Protein AF-A0A834ZBE2-F1 (afdb_monomer_lite)

Structure (mmCIF, N/CA/C/O backbone):
data_AF-A0A834ZBE2-F1
#
_entry.id   AF-A0A834ZBE2-F1
#
loop_
_atom_site.group_PDB
_atom_site.id
_atom_site.type_symbol
_atom_site.label_atom_id
_atom_site.label_alt_id
_ato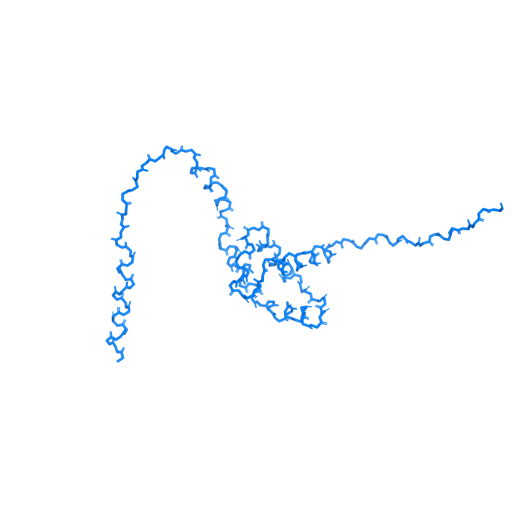m_site.label_comp_id
_atom_site.label_asym_id
_atom_site.label_entity_id
_atom_site.label_seq_id
_atom_site.pdbx_PDB_ins_code
_atom_site.Cartn_x
_atom_site.Cartn_y
_atom_site.Cartn_z
_atom_site.occupancy
_atom_site.B_iso_or_equiv
_atom_site.auth_seq_id
_atom_site.auth_comp_id
_atom_site.auth_asym_id
_atom_site.auth_atom_id
_atom_site.pdbx_PDB_model_num
ATOM 1 N N . MET A 1 1 ? 29.533 20.709 -15.120 1.00 64.00 1 MET A N 1
ATOM 2 C CA . MET A 1 1 ? 28.605 20.114 -14.125 1.00 64.00 1 MET A CA 1
ATOM 3 C C . MET A 1 1 ? 27.634 21.132 -13.520 1.00 64.00 1 MET A C 1
ATOM 5 O O . MET A 1 1 ? 26.460 20.808 -13.422 1.00 64.00 1 MET A O 1
ATOM 9 N N . ALA A 1 2 ? 28.064 22.357 -13.184 1.00 71.75 2 ALA A N 1
ATOM 10 C CA . ALA A 1 2 ? 27.177 23.406 -12.652 1.00 71.75 2 ALA A CA 1
ATOM 11 C C . ALA A 1 2 ? 26.095 23.886 -13.645 1.00 71.75 2 ALA A C 1
ATOM 13 O O . ALA A 1 2 ? 24.960 24.115 -13.247 1.00 71.75 2 ALA A O 1
ATOM 14 N N . LEU A 1 3 ? 26.410 23.944 -14.946 1.00 80.50 3 LEU A N 1
ATOM 15 C CA . LEU A 1 3 ? 25.458 24.357 -15.987 1.00 80.50 3 LEU A CA 1
ATOM 16 C C . LEU A 1 3 ? 24.247 23.414 -16.089 1.00 80.50 3 LEU A C 1
ATOM 18 O O . LEU A 1 3 ? 23.114 23.871 -16.115 1.00 80.50 3 LEU A O 1
ATOM 22 N N . ASN A 1 4 ? 24.476 22.097 -16.058 1.00 75.94 4 ASN A N 1
ATOM 23 C CA . ASN A 1 4 ? 23.396 21.106 -16.115 1.00 75.94 4 ASN A CA 1
ATOM 24 C C . ASN A 1 4 ? 22.497 21.164 -14.863 1.00 75.94 4 ASN A C 1
ATOM 26 O O . ASN A 1 4 ? 21.288 20.977 -14.943 1.00 75.94 4 ASN A O 1
ATOM 30 N N . LYS A 1 5 ? 23.080 21.485 -13.698 1.00 80.31 5 LYS A N 1
ATOM 31 C CA . LYS A 1 5 ? 22.326 21.708 -12.456 1.00 80.31 5 LYS A CA 1
ATOM 32 C C . LYS A 1 5 ? 21.479 22.982 -12.527 1.00 80.31 5 LYS A C 1
ATOM 34 O O . LYS A 1 5 ? 20.342 22.962 -12.073 1.00 80.31 5 LYS A O 1
ATOM 39 N N . LEU A 1 6 ? 21.996 24.049 -13.140 1.00 86.50 6 LEU A N 1
ATOM 40 C CA . LEU A 1 6 ? 21.254 25.296 -13.338 1.00 86.50 6 LEU A CA 1
ATOM 41 C C . LEU A 1 6 ? 20.073 25.109 -14.307 1.00 86.50 6 LEU A C 1
ATOM 43 O O . LEU A 1 6 ? 18.973 25.575 -14.030 1.00 86.50 6 LEU A O 1
ATOM 47 N N . VAL A 1 7 ? 20.281 24.366 -15.401 1.00 87.56 7 VAL A N 1
ATOM 48 C CA . VAL A 1 7 ? 19.231 24.026 -16.379 1.00 87.56 7 VAL A CA 1
ATOM 49 C C . VAL A 1 7 ? 18.109 23.210 -15.728 1.00 87.56 7 VAL A C 1
ATOM 51 O O . VAL A 1 7 ? 16.934 23.512 -15.935 1.00 87.56 7 VAL A O 1
ATOM 54 N N . LEU A 1 8 ? 18.452 22.235 -14.878 1.00 84.06 8 LEU A N 1
ATOM 55 C CA . LEU A 1 8 ? 17.463 21.454 -14.129 1.00 84.06 8 LEU A CA 1
ATOM 56 C C . LEU A 1 8 ? 16.619 22.332 -13.190 1.00 84.06 8 LEU A C 1
ATOM 58 O O . LEU A 1 8 ? 15.397 22.208 -13.186 1.00 84.06 8 LEU A O 1
ATOM 62 N N . LEU A 1 9 ? 17.233 23.262 -12.451 1.00 83.69 9 LEU A N 1
ATOM 63 C CA . LEU A 1 9 ? 16.503 24.153 -11.536 1.00 83.69 9 LEU A CA 1
ATOM 64 C C . LEU A 1 9 ? 15.538 25.101 -12.266 1.00 83.69 9 LEU A C 1
ATOM 66 O O . LEU A 1 9 ? 14.421 25.326 -11.796 1.00 83.69 9 LEU A O 1
ATOM 70 N N . LEU A 1 10 ? 15.937 25.615 -13.433 1.00 82.88 10 LEU A N 1
ATOM 71 C CA . LEU A 1 10 ? 15.083 26.478 -14.253 1.00 82.88 10 LEU A CA 1
ATOM 72 C C . LEU A 1 10 ? 13.879 25.716 -14.825 1.00 82.88 10 LEU A C 1
ATOM 74 O O . LEU A 1 10 ? 12.773 26.250 -14.838 1.00 82.88 10 LEU A O 1
ATOM 78 N N . SER A 1 11 ? 14.069 24.452 -15.222 1.00 79.62 11 SER A N 1
ATOM 79 C CA . SER A 1 11 ? 12.980 23.615 -15.743 1.00 79.62 11 SER A CA 1
ATOM 80 C C . SER A 1 11 ? 11.892 23.326 -14.702 1.00 79.62 11 SER A C 1
ATOM 82 O O . SER A 1 11 ? 10.710 23.376 -15.027 1.00 79.62 11 SER A O 1
ATOM 84 N N . ILE A 1 12 ? 12.270 23.107 -13.436 1.00 78.19 12 ILE A N 1
ATOM 85 C CA . ILE A 1 12 ? 11.326 22.819 -12.345 1.00 78.19 12 ILE A CA 1
ATOM 86 C C . ILE A 1 12 ? 10.461 24.050 -12.027 1.00 78.19 12 ILE A C 1
ATOM 88 O O . ILE A 1 12 ? 9.266 23.913 -11.776 1.00 78.19 12 ILE A O 1
ATOM 92 N N . SER A 1 13 ? 11.029 25.261 -12.102 1.00 75.50 13 SER A N 1
ATOM 93 C CA . SER A 1 13 ? 10.282 26.506 -11.843 1.00 75.50 13 SER A CA 1
ATOM 94 C C . SER A 1 13 ? 9.210 26.814 -12.894 1.00 75.50 13 SER A C 1
ATOM 96 O O . SER A 1 13 ? 8.219 27.465 -12.576 1.00 75.50 13 SER A O 1
ATOM 98 N N . TRP A 1 14 ? 9.361 26.341 -14.136 1.00 67.00 14 TRP A N 1
ATOM 99 C CA . TRP A 1 14 ? 8.358 26.544 -15.192 1.00 67.00 14 TRP A CA 1
ATOM 100 C C . TRP A 1 14 ? 7.077 25.727 -14.996 1.00 67.00 14 TRP A C 1
ATOM 102 O O . TRP A 1 14 ? 6.036 26.081 -15.548 1.00 67.00 14 TRP A O 1
ATOM 112 N N . ILE A 1 15 ? 7.113 24.677 -14.175 1.00 65.75 15 ILE A N 1
ATOM 113 C CA . ILE A 1 15 ? 5.971 23.772 -13.995 1.00 65.75 15 ILE A CA 1
ATOM 114 C C . ILE A 1 15 ? 4.859 24.425 -13.148 1.00 65.75 15 ILE A C 1
ATOM 116 O O . ILE A 1 15 ? 3.693 24.068 -13.289 1.00 65.75 15 ILE A O 1
ATOM 120 N N . MET A 1 16 ? 5.165 25.454 -12.347 1.00 61.56 16 MET A N 1
ATOM 121 C CA . MET A 1 16 ? 4.173 26.121 -11.482 1.00 61.56 16 MET A CA 1
ATOM 122 C C . MET A 1 16 ? 3.391 27.262 -12.173 1.00 61.56 16 MET A C 1
ATOM 124 O O . MET A 1 16 ? 2.581 27.934 -11.538 1.00 61.56 16 MET A O 1
ATOM 128 N N . GLY A 1 17 ? 3.641 27.514 -13.464 1.00 62.28 17 GLY A N 1
ATOM 129 C CA . GLY A 1 17 ? 3.244 28.741 -14.165 1.00 62.28 17 GLY A CA 1
ATOM 130 C C . GLY A 1 17 ? 2.003 28.676 -15.059 1.00 62.28 17 GLY A C 1
ATOM 131 O O . GLY A 1 17 ? 1.878 29.519 -15.943 1.00 62.28 17 GLY A O 1
ATOM 132 N N . THR A 1 18 ? 1.083 27.725 -14.875 1.00 62.09 18 THR A N 1
ATOM 133 C CA . THR A 1 18 ? -0.218 27.769 -15.572 1.00 62.09 18 THR A CA 1
ATOM 134 C C . THR A 1 18 ? -1.365 27.757 -14.570 1.00 62.09 18 THR A C 1
ATOM 136 O O . THR A 1 18 ? -1.962 26.732 -14.262 1.00 62.09 18 THR A O 1
ATOM 139 N N . ALA A 1 19 ? -1.691 28.940 -14.047 1.00 56.22 19 ALA A N 1
ATOM 140 C CA . ALA A 1 19 ? -3.003 29.181 -13.465 1.00 56.22 19 ALA A CA 1
ATOM 141 C C . ALA A 1 19 ? -4.039 29.095 -14.598 1.00 56.22 19 ALA A C 1
ATOM 143 O O . ALA A 1 19 ? -4.324 30.077 -15.281 1.00 56.22 19 ALA A O 1
ATOM 144 N N . SER A 1 20 ? -4.554 27.894 -14.857 1.00 59.75 20 SER A N 1
ATOM 145 C CA . SER A 1 20 ? -5.716 27.712 -15.717 1.00 59.75 20 SER A CA 1
ATOM 146 C C . SER A 1 20 ? -6.940 28.281 -15.006 1.00 59.75 20 SER A C 1
ATOM 148 O O . SER A 1 20 ? -7.258 27.890 -13.884 1.00 59.75 20 SER A O 1
ATOM 150 N N . THR A 1 21 ? -7.619 29.207 -15.671 1.00 53.81 21 THR A N 1
ATOM 151 C CA . THR A 1 21 ? -8.904 29.780 -15.275 1.00 53.81 21 THR A CA 1
ATOM 152 C C . THR A 1 21 ? -9.944 28.669 -15.098 1.00 53.81 21 THR A C 1
ATOM 154 O O . THR A 1 21 ? -10.465 28.118 -16.068 1.00 53.81 21 THR A O 1
ATOM 157 N N . ALA A 1 22 ? -10.243 28.311 -13.849 1.00 51.19 22 ALA A N 1
ATOM 158 C CA . ALA A 1 22 ? -11.318 27.379 -13.539 1.00 51.19 22 ALA A CA 1
ATOM 159 C C . ALA A 1 22 ? -12.664 28.027 -13.902 1.00 51.19 22 ALA A C 1
ATOM 161 O O . ALA A 1 22 ? -12.974 29.135 -13.467 1.00 51.19 22 ALA A O 1
ATOM 162 N N . ARG A 1 23 ? -13.470 27.348 -14.727 1.00 54.00 23 ARG A N 1
ATOM 163 C CA . ARG A 1 23 ? -14.898 27.658 -14.831 1.00 54.00 23 ARG A CA 1
ATOM 164 C C . ARG A 1 23 ? -15.593 27.043 -13.622 1.00 54.00 23 ARG A C 1
ATOM 166 O O . ARG A 1 23 ? -15.609 25.826 -13.478 1.00 54.00 23 ARG A O 1
ATOM 173 N N . GLU A 1 24 ? -16.145 27.909 -12.783 1.00 48.47 24 GLU A N 1
ATOM 174 C CA . GLU A 1 24 ? -16.967 27.593 -11.616 1.00 48.47 24 GLU A CA 1
ATOM 175 C C . GLU A 1 24 ? -18.139 26.672 -12.011 1.00 48.47 24 GLU A C 1
ATOM 177 O O . G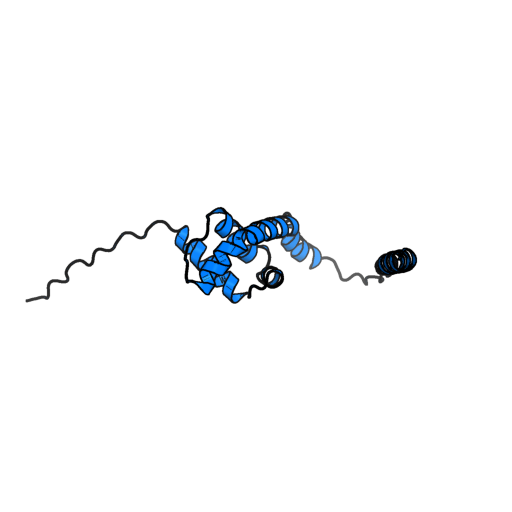LU A 1 24 ? -19.128 27.121 -12.598 1.00 48.47 24 GLU A O 1
ATOM 182 N N . LEU A 1 25 ? -18.039 25.374 -11.708 1.00 46.12 25 LEU A N 1
ATOM 183 C CA . LEU A 1 25 ? -19.204 24.491 -11.629 1.00 46.12 25 LEU A CA 1
ATOM 184 C C . LEU A 1 25 ? -19.715 24.500 -10.181 1.00 46.12 25 LEU A C 1
ATOM 186 O O . LEU A 1 25 ? -18.909 24.415 -9.253 1.00 46.12 25 LEU A O 1
ATOM 190 N N . PRO A 1 26 ? -21.038 24.625 -9.970 1.00 49.75 26 PRO A N 1
ATOM 191 C CA . PRO A 1 26 ? -21.617 24.931 -8.671 1.00 49.75 26 PRO A CA 1
ATOM 192 C C . PRO A 1 26 ? -21.254 23.888 -7.609 1.00 49.75 26 PRO A C 1
ATOM 194 O O . PRO A 1 26 ? -21.449 22.680 -7.761 1.00 49.75 26 PRO A O 1
ATOM 197 N N . MET A 1 27 ? -20.724 24.428 -6.516 1.00 52.31 27 MET A N 1
ATOM 198 C CA . MET A 1 27 ? -20.259 23.781 -5.298 1.00 52.31 27 MET A CA 1
ATOM 199 C C . MET A 1 27 ? -21.366 22.936 -4.654 1.00 52.31 27 MET A C 1
ATOM 201 O O . MET A 1 27 ? -22.190 23.425 -3.886 1.00 52.31 27 MET A O 1
ATOM 205 N N . LYS A 1 28 ? -21.398 21.643 -4.973 1.00 52.56 28 LYS A N 1
ATOM 206 C CA . LYS A 1 28 ? -22.033 20.628 -4.113 1.00 52.56 28 LYS A CA 1
ATOM 207 C C . LYS A 1 28 ? -21.360 19.260 -4.209 1.00 52.56 28 LYS A C 1
ATOM 209 O O . LYS A 1 28 ? -21.385 18.509 -3.245 1.00 52.56 28 LYS A O 1
ATOM 214 N N . LEU A 1 29 ? -20.690 18.971 -5.328 1.00 51.56 29 LEU A N 1
ATOM 215 C CA . LEU A 1 29 ? -19.846 17.781 -5.481 1.00 51.56 29 LEU A CA 1
ATOM 216 C C . LEU A 1 29 ? -18.529 17.897 -4.686 1.00 51.56 29 LEU A C 1
ATOM 218 O O . LEU A 1 29 ? -18.019 16.905 -4.176 1.00 51.56 29 LEU A O 1
ATOM 222 N N . GLY A 1 30 ? -18.000 19.121 -4.558 1.00 53.31 30 GLY A N 1
ATOM 223 C CA . GLY A 1 30 ? -16.737 19.392 -3.870 1.00 53.31 30 GLY A CA 1
ATOM 224 C C . GLY A 1 30 ? -16.791 19.068 -2.382 1.00 53.31 30 GLY A C 1
ATOM 225 O O . GLY A 1 30 ? -15.862 18.480 -1.867 1.00 53.31 30 GLY A O 1
ATOM 226 N N . ASN A 1 31 ? -17.889 19.361 -1.690 1.00 55.38 31 ASN A N 1
ATOM 227 C CA . ASN A 1 31 ? -17.971 19.161 -0.243 1.00 55.38 31 ASN A CA 1
ATOM 228 C C . ASN A 1 31 ? -18.074 17.675 0.143 1.00 55.38 31 ASN A C 1
ATOM 230 O O . ASN A 1 31 ? -17.629 17.313 1.223 1.00 55.38 31 ASN A O 1
ATOM 234 N N . ASP A 1 32 ? -18.624 16.826 -0.730 1.00 57.66 32 ASP A N 1
ATOM 235 C CA . ASP A 1 32 ? -18.776 15.380 -0.504 1.00 57.66 32 ASP A CA 1
ATOM 236 C C . ASP A 1 32 ? -17.480 14.627 -0.855 1.00 57.66 32 ASP A C 1
ATOM 238 O O . ASP A 1 32 ? -16.977 13.834 -0.063 1.00 57.66 32 ASP A O 1
ATOM 242 N N . LEU A 1 33 ? -16.840 14.966 -1.987 1.00 58.06 33 LEU A N 1
ATOM 243 C CA . LEU A 1 33 ? -15.500 14.454 -2.295 1.00 58.06 33 LEU A CA 1
ATOM 244 C C . LEU A 1 33 ? -14.455 14.965 -1.307 1.00 58.06 33 LEU A C 1
ATOM 246 O O . LEU A 1 33 ? -13.645 14.175 -0.837 1.00 58.06 33 LEU A O 1
ATOM 250 N N . THR A 1 34 ? -14.487 16.251 -0.963 1.00 52.69 34 THR A N 1
ATOM 251 C CA . THR A 1 34 ? -13.595 16.802 0.050 1.00 52.69 34 THR A CA 1
ATOM 252 C C . THR A 1 34 ? -13.905 16.183 1.399 1.00 52.69 34 THR A C 1
ATOM 254 O O . THR A 1 34 ? -12.968 15.712 1.984 1.00 52.69 34 THR A O 1
ATOM 257 N N . ALA A 1 35 ? -15.142 15.995 1.869 1.00 54.72 35 ALA A N 1
ATOM 258 C CA . ALA A 1 35 ? -15.378 15.280 3.137 1.00 54.72 35 ALA A CA 1
ATOM 259 C C . ALA A 1 35 ? -14.926 13.802 3.121 1.00 54.72 35 ALA A C 1
ATOM 261 O O . ALA A 1 35 ? -14.553 13.261 4.160 1.00 54.72 35 ALA A O 1
ATOM 262 N N . ARG A 1 36 ? -14.913 13.140 1.954 1.00 55.91 36 ARG A N 1
ATOM 263 C CA . ARG A 1 36 ? -14.344 11.788 1.797 1.00 55.91 36 ARG A CA 1
ATOM 264 C C . ARG A 1 36 ? -12.814 11.771 1.710 1.00 55.91 36 ARG A C 1
ATOM 266 O O . ARG A 1 36 ? -12.214 10.769 2.083 1.00 55.91 36 ARG A O 1
ATOM 273 N N . LEU A 1 37 ? -12.192 12.848 1.233 1.00 54.53 37 LEU A N 1
ATOM 274 C CA . LEU A 1 37 ? -10.734 13.035 1.181 1.00 54.53 37 LEU A CA 1
ATOM 275 C C . LEU A 1 37 ? -10.178 13.665 2.483 1.00 54.53 37 LEU A C 1
ATOM 277 O O . LEU A 1 37 ? -9.058 13.374 2.889 1.00 54.53 37 LEU A O 1
ATOM 281 N N . ASP A 1 38 ? -10.995 14.464 3.165 1.00 46.94 38 ASP A N 1
ATOM 282 C CA . ASP A 1 38 ? -10.794 15.242 4.402 1.00 46.94 38 ASP A CA 1
ATOM 283 C C . ASP A 1 38 ? -11.301 14.475 5.640 1.00 46.94 38 ASP A C 1
ATOM 285 O O . ASP A 1 38 ? -11.328 14.982 6.756 1.00 46.94 38 ASP A O 1
ATOM 289 N N . GLY A 1 39 ? -11.562 13.172 5.467 1.00 52.28 39 GLY A N 1
ATOM 290 C CA . GLY A 1 39 ? -11.203 12.182 6.485 1.00 52.28 39 GLY A CA 1
ATOM 291 C C . GLY A 1 39 ? -9.692 12.173 6.790 1.00 52.28 39 GLY A C 1
ATOM 292 O O . GLY A 1 39 ? -9.263 11.439 7.671 1.00 52.28 39 GLY A O 1
ATOM 293 N N . GLY A 1 40 ? -8.881 12.967 6.071 1.00 49.22 40 GLY A N 1
ATOM 294 C CA . GLY A 1 40 ? -8.236 14.174 6.631 1.00 49.22 40 GLY A CA 1
ATOM 295 C C . GLY A 1 40 ? -7.009 13.989 7.509 1.00 49.22 40 GLY A C 1
ATOM 296 O O . GLY A 1 40 ? -6.259 14.933 7.714 1.00 49.22 40 GLY A O 1
ATOM 297 N N . GLY A 1 41 ? -6.773 12.762 7.943 1.00 53.09 41 GLY A N 1
ATOM 298 C CA . GLY A 1 41 ? -5.458 12.171 8.107 1.00 53.09 41 GLY A CA 1
ATOM 299 C C . GLY A 1 41 ? -5.283 11.101 7.027 1.00 53.09 41 GLY A C 1
ATOM 300 O O . GLY A 1 41 ? -5.106 9.929 7.325 1.00 53.09 41 GLY A O 1
ATOM 301 N N . GLY A 1 42 ? -5.519 11.447 5.758 1.00 70.88 42 GLY A N 1
ATOM 302 C CA . GLY A 1 42 ? -5.614 10.450 4.687 1.00 70.88 42 GLY A CA 1
ATOM 303 C C . GLY A 1 42 ? -4.264 10.152 4.049 1.00 70.88 42 GLY A C 1
ATOM 304 O O . GLY A 1 42 ? -3.766 9.037 4.081 1.00 70.88 42 GLY A O 1
ATOM 305 N N . MET A 1 43 ? -3.641 11.164 3.449 1.00 75.25 43 MET A N 1
ATOM 306 C CA . MET A 1 43 ? -2.442 10.957 2.634 1.00 75.25 43 MET A CA 1
ATOM 307 C C . MET A 1 43 ? -1.191 10.706 3.486 1.00 75.25 43 MET A C 1
ATOM 309 O O . MET A 1 43 ? -0.382 9.855 3.132 1.00 75.25 43 MET A O 1
ATOM 313 N N . MET A 1 44 ? -1.009 11.427 4.597 1.00 80.19 44 MET A N 1
ATOM 314 C CA . MET A 1 44 ? 0.200 11.311 5.424 1.00 80.19 44 MET A CA 1
ATOM 315 C C . MET A 1 44 ? 0.256 9.975 6.170 1.00 80.19 44 MET A C 1
ATOM 317 O O . MET A 1 44 ? 1.318 9.374 6.284 1.00 80.19 44 MET A O 1
ATOM 321 N N . GLU A 1 45 ? -0.890 9.472 6.596 1.00 82.94 45 GLU A N 1
ATOM 322 C CA . GLU A 1 45 ? -1.090 8.182 7.236 1.00 82.94 45 GLU A CA 1
ATOM 323 C C . GLU A 1 45 ? -0.876 7.057 6.229 1.00 82.94 45 GLU A C 1
ATOM 325 O O . GLU A 1 45 ? -0.202 6.077 6.541 1.00 82.94 45 GLU A O 1
ATOM 330 N N . CYS A 1 46 ? -1.335 7.241 4.990 1.00 83.44 46 CYS A N 1
ATOM 331 C CA . CYS A 1 46 ? -1.003 6.350 3.887 1.00 83.44 46 CYS A CA 1
ATOM 332 C C . CYS A 1 46 ? 0.488 6.337 3.569 1.00 83.44 46 CYS A C 1
ATOM 334 O O . CYS A 1 46 ? 1.058 5.267 3.377 1.00 83.44 46 CYS A O 1
ATOM 336 N N . TRP A 1 47 ? 1.149 7.494 3.569 1.00 84.31 47 TRP A N 1
ATOM 337 C CA . TRP A 1 47 ? 2.601 7.567 3.410 1.00 84.31 47 TRP A CA 1
ATOM 338 C C . TRP A 1 47 ? 3.341 6.910 4.571 1.00 84.31 47 TRP A C 1
ATOM 340 O O . TRP A 1 47 ? 4.308 6.190 4.341 1.00 84.31 47 TRP A O 1
ATOM 350 N N . ASN A 1 48 ? 2.889 7.122 5.805 1.00 86.69 48 ASN A N 1
ATOM 351 C CA . ASN A 1 48 ? 3.495 6.519 6.983 1.00 86.69 48 ASN A CA 1
ATOM 352 C C . ASN A 1 48 ? 3.356 4.994 6.949 1.00 86.69 48 ASN A C 1
ATOM 354 O O . ASN A 1 48 ? 4.353 4.287 7.065 1.00 86.69 48 ASN A O 1
ATOM 358 N N . ALA A 1 49 ? 2.149 4.491 6.682 1.00 85.94 49 ALA A N 1
ATOM 359 C CA . ALA A 1 49 ? 1.901 3.066 6.508 1.00 85.94 49 ALA A CA 1
ATOM 360 C C . ALA A 1 49 ? 2.686 2.487 5.323 1.00 85.94 49 ALA A C 1
ATOM 362 O O . ALA A 1 49 ? 3.138 1.351 5.379 1.00 85.94 49 ALA A O 1
ATOM 363 N N . PHE A 1 50 ? 2.907 3.263 4.261 1.00 84.38 50 PHE A N 1
ATOM 364 C CA . PHE A 1 50 ? 3.700 2.834 3.112 1.00 84.38 50 PHE A CA 1
ATOM 365 C C . PHE A 1 50 ? 5.187 2.702 3.459 1.00 84.38 50 PHE A C 1
ATOM 367 O O . PHE A 1 50 ? 5.837 1.739 3.053 1.00 84.38 50 PHE A O 1
ATOM 374 N N . VAL A 1 51 ? 5.732 3.645 4.234 1.00 87.00 51 VAL A N 1
ATOM 375 C CA . VAL A 1 51 ? 7.105 3.573 4.759 1.00 87.00 51 VAL A CA 1
ATOM 376 C C . VAL A 1 51 ? 7.263 2.387 5.710 1.00 87.00 51 VAL A C 1
ATOM 378 O O . VAL A 1 51 ? 8.256 1.666 5.626 1.00 87.00 51 VAL A O 1
ATOM 381 N N . GLU A 1 52 ? 6.273 2.151 6.567 1.00 87.88 52 GLU A N 1
ATOM 382 C CA . GLU A 1 52 ? 6.236 1.006 7.477 1.00 87.88 52 GLU A CA 1
ATOM 383 C C . GLU A 1 52 ? 6.193 -0.317 6.699 1.00 87.88 52 GLU A C 1
ATOM 385 O O . GLU A 1 52 ? 7.019 -1.203 6.919 1.00 87.88 52 GLU A O 1
ATOM 390 N N . LEU A 1 53 ? 5.345 -0.405 5.672 1.00 87.19 53 LEU A N 1
ATOM 391 C CA . LEU A 1 53 ? 5.270 -1.562 4.781 1.00 87.19 53 LEU A CA 1
ATOM 392 C C . LEU A 1 53 ? 6.583 -1.814 4.025 1.00 87.19 53 LEU A C 1
ATOM 394 O O . LEU A 1 53 ? 6.958 -2.955 3.764 1.00 87.19 53 LEU A O 1
ATOM 398 N N . ARG A 1 54 ? 7.334 -0.756 3.708 1.00 86.81 54 ARG A N 1
ATOM 399 C CA . ARG A 1 54 ? 8.670 -0.852 3.105 1.00 86.81 54 ARG A CA 1
ATOM 400 C C . ARG A 1 54 ? 9.647 -1.619 3.997 1.00 86.81 54 ARG A C 1
ATOM 402 O O . ARG A 1 54 ? 10.481 -2.355 3.467 1.00 86.81 54 ARG A O 1
ATOM 409 N N . SER A 1 55 ? 9.527 -1.492 5.319 1.00 88.69 55 SER A N 1
ATOM 410 C CA . SER A 1 55 ? 10.316 -2.271 6.283 1.00 88.69 55 SER A CA 1
ATOM 411 C C . SER A 1 55 ? 9.978 -3.764 6.227 1.00 88.69 55 SER A C 1
ATOM 413 O O . SER A 1 55 ? 10.865 -4.598 6.388 1.00 88.69 55 SER A O 1
ATOM 415 N N . CYS A 1 56 ? 8.727 -4.109 5.918 1.00 88.75 56 CYS A N 1
ATOM 416 C CA . CYS A 1 56 ? 8.274 -5.493 5.794 1.00 88.75 56 CYS A CA 1
ATOM 417 C C . CYS A 1 56 ? 8.711 -6.215 4.525 1.00 88.75 56 CYS A C 1
ATOM 419 O O . CYS A 1 56 ? 8.420 -7.401 4.380 1.00 88.75 56 CYS A O 1
ATOM 421 N N . THR A 1 57 ? 9.322 -5.524 3.558 1.00 86.75 57 THR A N 1
ATOM 422 C CA . THR A 1 57 ? 9.541 -6.088 2.215 1.00 86.75 57 THR A CA 1
ATOM 423 C C . THR A 1 57 ? 10.216 -7.463 2.275 1.00 86.75 57 THR A C 1
ATOM 425 O O . THR A 1 57 ? 9.870 -8.345 1.501 1.00 86.75 57 THR A O 1
ATOM 428 N N . ASN A 1 58 ? 11.124 -7.683 3.232 1.00 88.81 58 ASN A N 1
ATOM 429 C CA . ASN A 1 58 ? 11.754 -8.985 3.438 1.00 88.81 58 ASN A CA 1
ATOM 430 C C . ASN A 1 58 ? 10.756 -10.086 3.849 1.00 88.81 58 ASN A C 1
ATOM 432 O O . ASN A 1 58 ? 10.763 -11.154 3.248 1.00 88.81 58 ASN A O 1
ATOM 436 N N . GLU A 1 59 ? 9.889 -9.825 4.830 1.00 89.38 59 GLU A N 1
ATOM 437 C CA . GLU A 1 59 ? 8.849 -10.769 5.277 1.00 89.38 59 GLU A CA 1
ATOM 438 C C . GLU A 1 59 ? 7.869 -11.083 4.139 1.00 89.38 59 GLU A C 1
ATOM 440 O O . GLU A 1 59 ? 7.580 -12.243 3.863 1.00 89.38 59 GLU A O 1
ATOM 445 N N . ILE A 1 60 ? 7.432 -10.055 3.406 1.00 88.12 60 ILE A N 1
ATOM 446 C CA . ILE A 1 60 ? 6.495 -10.204 2.284 1.00 88.12 60 ILE A CA 1
ATOM 447 C C . ILE A 1 60 ? 7.129 -11.000 1.133 1.00 88.12 60 ILE A C 1
ATOM 449 O O . ILE A 1 60 ? 6.485 -11.857 0.531 1.00 88.12 60 ILE A O 1
ATOM 453 N N . VAL A 1 61 ? 8.406 -10.761 0.822 1.00 88.44 61 VAL A N 1
ATOM 454 C CA . VAL A 1 61 ? 9.121 -11.539 -0.200 1.00 88.44 61 VAL A CA 1
ATOM 455 C C . VAL A 1 61 ? 9.260 -12.999 0.232 1.00 88.44 61 VAL A C 1
ATOM 457 O O . VAL A 1 61 ? 9.022 -13.893 -0.579 1.00 88.44 61 VAL A O 1
ATOM 460 N N . LEU A 1 62 ? 9.605 -13.266 1.495 1.00 89.38 62 LEU A N 1
ATOM 461 C CA . LEU A 1 62 ? 9.692 -14.634 2.014 1.00 89.38 62 LEU A CA 1
ATOM 462 C C . LEU A 1 62 ? 8.331 -15.346 1.982 1.00 89.38 62 LEU A C 1
ATOM 464 O O . LEU A 1 62 ? 8.284 -16.524 1.620 1.00 89.38 62 LEU A O 1
ATOM 468 N N . PHE A 1 63 ? 7.242 -14.622 2.253 1.00 88.94 63 PHE A N 1
ATOM 469 C CA . PHE A 1 63 ? 5.871 -15.118 2.135 1.00 88.94 63 PHE A CA 1
ATOM 470 C C . PHE A 1 63 ? 5.557 -15.635 0.732 1.00 88.94 63 PHE A C 1
ATOM 472 O O . PHE A 1 63 ? 5.096 -16.764 0.585 1.00 88.94 63 PHE A O 1
ATOM 479 N N . PHE A 1 64 ? 5.861 -14.864 -0.315 1.00 87.81 64 PHE A N 1
ATOM 480 C CA . PHE A 1 64 ? 5.550 -15.284 -1.685 1.00 87.81 64 PHE A CA 1
ATOM 481 C C . PHE A 1 64 ? 6.567 -16.263 -2.287 1.00 87.81 64 PHE A C 1
ATOM 483 O O . PHE A 1 64 ? 6.180 -17.138 -3.058 1.00 87.81 64 PHE A O 1
ATOM 490 N N . VAL A 1 65 ? 7.857 -16.145 -1.954 1.00 88.00 65 VAL A N 1
ATOM 491 C CA . VAL A 1 65 ? 8.919 -16.970 -2.563 1.00 88.00 65 VAL A CA 1
ATOM 492 C C . VAL A 1 65 ? 9.062 -18.324 -1.875 1.00 88.00 65 VAL A C 1
ATOM 494 O O . VAL A 1 65 ? 9.241 -19.337 -2.548 1.00 88.00 65 VAL A O 1
ATOM 497 N N . ASN A 1 66 ? 9.001 -18.349 -0.543 1.00 85.62 66 ASN A N 1
ATOM 498 C CA . ASN A 1 66 ? 9.217 -19.564 0.244 1.00 85.62 66 ASN A CA 1
ATOM 499 C C . ASN A 1 66 ? 7.916 -20.134 0.820 1.00 85.62 66 ASN A C 1
ATOM 501 O O . ASN A 1 66 ? 7.932 -21.239 1.359 1.00 85.62 66 ASN A O 1
ATOM 505 N N . GLY A 1 67 ? 6.801 -19.400 0.719 1.00 83.56 67 GLY A N 1
ATOM 506 C CA . GLY A 1 67 ? 5.560 -19.747 1.409 1.00 83.56 67 GLY A CA 1
ATOM 507 C C . GLY A 1 67 ? 5.624 -19.477 2.913 1.00 83.56 67 GLY A C 1
ATOM 508 O O . GLY A 1 67 ? 4.851 -20.066 3.663 1.00 83.56 67 GLY A O 1
ATOM 509 N N . ASP A 1 68 ? 6.568 -18.645 3.368 1.00 81.19 68 ASP A N 1
ATOM 510 C CA . ASP A 1 68 ? 6.763 -18.371 4.789 1.00 81.19 68 ASP A CA 1
ATOM 511 C C . ASP A 1 68 ? 5.642 -17.473 5.326 1.00 81.19 68 ASP A C 1
ATOM 513 O O . ASP A 1 68 ? 5.571 -16.280 5.042 1.00 81.19 68 ASP A O 1
ATOM 517 N N . THR A 1 69 ? 4.731 -18.044 6.104 1.00 80.88 69 THR A N 1
ATOM 518 C CA . THR A 1 69 ? 3.551 -17.336 6.596 1.00 80.88 69 THR A CA 1
ATOM 519 C C . THR A 1 69 ? 3.815 -16.623 7.917 1.00 80.88 69 THR A C 1
ATOM 521 O O . THR A 1 69 ? 3.031 -16.780 8.849 1.00 80.88 69 THR A O 1
ATOM 524 N N . HIS A 1 70 ? 4.913 -15.881 8.037 1.00 83.88 70 HIS A N 1
ATOM 525 C CA . HIS A 1 70 ? 5.203 -15.059 9.212 1.00 83.88 70 HIS A CA 1
ATOM 526 C C . HIS A 1 70 ? 5.250 -13.587 8.806 1.00 83.88 70 HIS A C 1
ATOM 528 O O . HIS A 1 70 ? 6.274 -13.102 8.332 1.00 83.88 70 HIS A O 1
ATOM 534 N N . LEU A 1 71 ? 4.132 -12.883 9.005 1.00 90.25 71 LEU A N 1
ATOM 535 C CA . LEU A 1 71 ? 4.090 -11.421 8.957 1.00 90.25 71 LEU A CA 1
ATOM 536 C C . LEU A 1 71 ? 3.938 -10.888 10.379 1.00 90.25 71 LEU A C 1
ATOM 538 O O . LEU A 1 71 ? 3.028 -11.286 11.110 1.00 90.25 71 LEU A O 1
ATOM 542 N N . GLY A 1 72 ? 4.826 -9.983 10.774 1.00 89.38 72 GLY A N 1
ATOM 543 C CA . GLY A 1 72 ? 4.783 -9.336 12.075 1.00 89.38 72 GLY A CA 1
ATOM 544 C C . GLY A 1 72 ? 3.510 -8.500 12.282 1.00 89.38 72 GLY A C 1
ATOM 545 O O . GLY A 1 72 ? 2.874 -8.059 11.320 1.00 89.38 72 GLY A O 1
ATOM 546 N N . PRO A 1 73 ? 3.138 -8.217 13.544 1.00 89.12 73 PRO A N 1
ATOM 547 C CA . PRO A 1 73 ? 1.934 -7.449 13.866 1.00 89.12 73 PRO A CA 1
ATOM 548 C C . PRO A 1 73 ? 1.968 -6.021 13.304 1.00 89.12 73 PRO A C 1
ATOM 550 O O . PRO A 1 73 ? 0.946 -5.527 12.824 1.00 89.12 73 PRO A O 1
ATOM 553 N N . ASP A 1 74 ? 3.135 -5.375 13.314 1.00 89.56 74 ASP A N 1
ATOM 554 C CA . ASP A 1 74 ? 3.328 -4.045 12.722 1.00 89.56 74 ASP A CA 1
ATOM 555 C C . ASP A 1 74 ? 3.182 -4.106 11.199 1.00 89.56 74 ASP A C 1
ATOM 557 O O . ASP A 1 74 ? 2.545 -3.253 10.580 1.00 89.56 74 ASP A O 1
ATOM 561 N N . CYS A 1 75 ? 3.642 -5.204 10.597 1.00 90.56 75 CYS A N 1
ATOM 562 C CA . CYS A 1 75 ? 3.468 -5.413 9.176 1.00 90.56 75 CYS A CA 1
ATOM 563 C C . CYS A 1 75 ? 2.002 -5.561 8.776 1.00 90.56 75 CYS A C 1
ATOM 565 O O . CYS A 1 75 ? 1.512 -4.891 7.865 1.00 90.56 75 CYS A O 1
ATOM 567 N N . CYS A 1 76 ? 1.268 -6.394 9.508 1.00 92.25 76 CYS A N 1
ATOM 568 C CA . CYS A 1 76 ? -0.155 -6.576 9.284 1.00 92.25 76 CYS A CA 1
ATOM 569 C C . CYS A 1 76 ? -0.969 -5.305 9.538 1.00 92.25 76 CYS A C 1
ATOM 571 O O . CYS A 1 76 ? -1.956 -5.052 8.842 1.00 92.25 76 CYS A O 1
ATOM 573 N N . ARG A 1 77 ? -0.535 -4.459 10.478 1.00 91.12 77 ARG A N 1
ATOM 574 C CA . ARG A 1 77 ? -1.117 -3.130 10.679 1.00 91.12 77 ARG A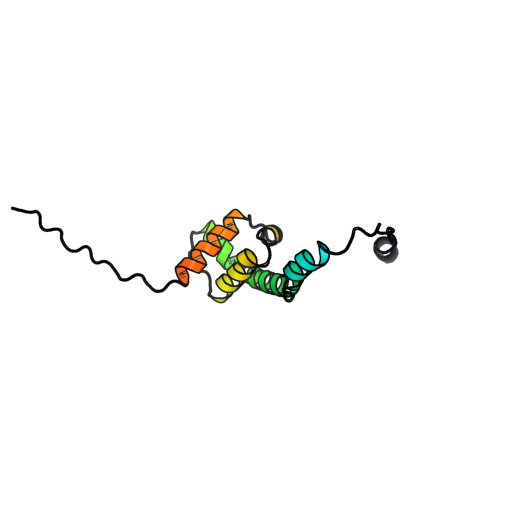 CA 1
ATOM 575 C C . ARG A 1 77 ? -0.916 -2.244 9.449 1.00 91.12 77 ARG A C 1
ATOM 577 O O . ARG A 1 77 ? -1.891 -1.662 8.974 1.00 91.12 77 ARG A O 1
ATOM 584 N N . ALA A 1 78 ? 0.304 -2.169 8.921 1.00 89.88 78 ALA A N 1
ATOM 585 C CA . ALA A 1 78 ? 0.615 -1.380 7.731 1.00 89.88 78 ALA A CA 1
ATOM 586 C C . ALA A 1 78 ? -0.179 -1.856 6.501 1.00 89.88 78 ALA A C 1
ATOM 588 O O . ALA A 1 78 ? -0.784 -1.040 5.803 1.00 89.88 78 ALA A O 1
ATOM 589 N N . ILE A 1 79 ? -0.267 -3.175 6.285 1.00 89.44 79 ILE A N 1
ATOM 590 C CA . ILE A 1 79 ? -1.086 -3.790 5.225 1.00 89.44 79 ILE A CA 1
ATOM 591 C C . ILE A 1 79 ? -2.562 -3.395 5.387 1.00 89.44 79 ILE A C 1
ATOM 593 O O . ILE A 1 79 ? -3.191 -2.957 4.423 1.00 89.44 79 ILE A O 1
ATOM 597 N N . GLY A 1 80 ? -3.089 -3.462 6.613 1.00 88.31 80 GLY A N 1
ATOM 598 C CA . GLY A 1 80 ? -4.453 -3.050 6.953 1.00 88.31 80 GLY A CA 1
ATOM 599 C C . GLY A 1 80 ? -4.768 -1.603 6.593 1.00 88.31 80 GLY A C 1
ATOM 600 O O . GLY A 1 80 ? -5.824 -1.318 6.025 1.00 88.31 80 GLY A O 1
ATOM 601 N N . ILE A 1 81 ? -3.854 -0.685 6.907 1.00 87.56 81 ILE A N 1
ATOM 602 C CA . ILE A 1 81 ? -4.019 0.738 6.596 1.00 87.56 81 ILE A CA 1
ATOM 603 C C . ILE A 1 81 ? -3.981 0.943 5.078 1.00 87.56 81 ILE A C 1
ATOM 605 O O . ILE A 1 81 ? -4.892 1.554 4.519 1.00 87.56 81 ILE A O 1
ATOM 609 N N . ILE A 1 82 ? -2.988 0.374 4.389 1.00 85.94 82 ILE A N 1
ATOM 610 C CA . ILE A 1 82 ? -2.824 0.583 2.947 1.00 85.94 82 ILE A CA 1
ATOM 611 C C . ILE A 1 82 ? -4.007 0.029 2.147 1.00 85.94 82 ILE A C 1
ATOM 613 O O . ILE A 1 82 ? -4.552 0.723 1.283 1.00 85.94 82 ILE A O 1
ATOM 617 N N . THR A 1 83 ? -4.443 -1.197 2.435 1.00 84.00 83 THR A N 1
ATOM 618 C CA . THR A 1 83 ? -5.492 -1.856 1.645 1.00 84.00 83 THR A CA 1
ATOM 619 C C . THR A 1 83 ? -6.880 -1.270 1.899 1.00 84.00 83 THR A C 1
ATOM 621 O O . THR A 1 83 ? -7.678 -1.183 0.965 1.00 84.00 83 THR A O 1
ATOM 624 N N . ARG A 1 84 ? -7.177 -0.828 3.131 1.00 84.25 84 ARG A N 1
ATOM 625 C CA . ARG A 1 84 ? -8.506 -0.312 3.506 1.00 84.25 84 ARG A CA 1
ATOM 626 C C . ARG A 1 84 ? -8.658 1.193 3.307 1.00 84.25 84 ARG A C 1
ATOM 628 O O . ARG A 1 84 ? -9.775 1.642 3.066 1.00 84.25 84 ARG A O 1
ATOM 635 N N . GLN A 1 85 ? -7.577 1.967 3.432 1.00 80.50 85 GLN A N 1
ATOM 636 C CA . GLN A 1 85 ? -7.654 3.433 3.513 1.00 80.50 85 GLN A CA 1
ATOM 637 C C . GLN A 1 85 ? -6.958 4.158 2.350 1.00 80.50 85 GLN A C 1
ATOM 639 O O . GLN A 1 85 ? -7.373 5.259 2.001 1.00 80.50 85 GLN A O 1
ATOM 644 N N . CYS A 1 86 ? -5.952 3.549 1.710 1.00 78.50 86 CYS A N 1
ATOM 645 C CA . CYS A 1 86 ? -4.997 4.284 0.860 1.00 78.50 86 CYS A CA 1
ATOM 646 C C . CYS A 1 86 ? -5.057 3.999 -0.637 1.00 78.50 86 CYS A C 1
ATOM 648 O O . CYS A 1 86 ? -4.462 4.733 -1.418 1.00 78.50 86 CYS A O 1
ATOM 650 N N . TRP A 1 87 ? -5.796 2.962 -1.020 1.00 73.31 87 TRP A N 1
ATOM 651 C CA . TRP A 1 87 ? -5.830 2.321 -2.336 1.00 73.31 87 TRP A CA 1
ATOM 652 C C . TRP A 1 87 ? -4.698 1.310 -2.578 1.00 73.31 87 TRP A C 1
ATOM 654 O O . TRP A 1 87 ? -3.519 1.652 -2.467 1.00 73.31 87 TRP A O 1
ATOM 664 N N . PRO A 1 88 ? -5.042 0.089 -3.036 1.00 64.94 88 PRO A N 1
ATOM 665 C CA . PRO A 1 88 ? -4.070 -0.940 -3.410 1.00 64.94 88 PRO A CA 1
ATOM 666 C C . PRO A 1 88 ? -3.057 -0.478 -4.463 1.00 64.94 88 PRO A C 1
ATOM 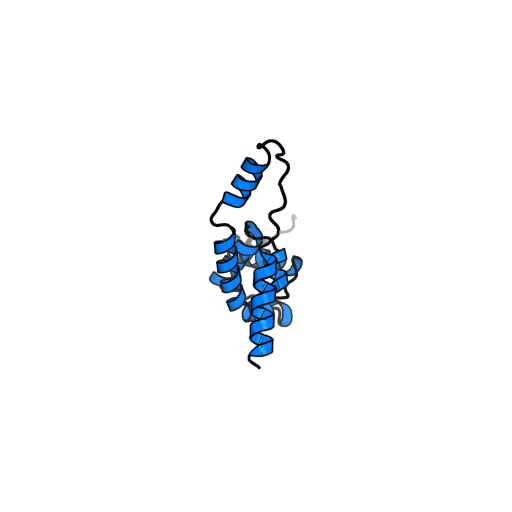668 O O . PRO A 1 88 ? -1.925 -0.943 -4.463 1.00 64.94 88 PRO A O 1
ATOM 671 N N . SER A 1 89 ? -3.420 0.475 -5.329 1.00 68.31 89 SER A N 1
ATOM 672 C CA . SER A 1 89 ? -2.534 1.015 -6.369 1.00 68.31 89 SER A CA 1
ATOM 673 C C . SER A 1 89 ? -1.269 1.689 -5.819 1.00 68.31 89 SER A C 1
ATOM 675 O O . SER A 1 89 ? -0.284 1.814 -6.545 1.00 68.31 89 SER A O 1
ATOM 677 N N . MET A 1 90 ? -1.254 2.103 -4.544 1.00 71.12 90 MET A N 1
ATOM 678 C CA . MET A 1 90 ? -0.033 2.590 -3.888 1.00 71.12 90 MET A CA 1
ATOM 679 C C . MET A 1 90 ? 1.032 1.489 -3.780 1.00 71.12 90 MET A C 1
ATOM 681 O O . MET A 1 90 ? 2.217 1.760 -3.975 1.00 71.12 90 MET A O 1
ATOM 685 N N . LEU A 1 91 ? 0.620 0.235 -3.564 1.00 73.56 91 LEU A N 1
ATOM 686 C CA . LEU A 1 91 ? 1.513 -0.921 -3.412 1.00 73.56 91 LEU A CA 1
ATOM 687 C C . LEU A 1 91 ? 2.318 -1.227 -4.679 1.00 73.56 91 LEU A C 1
ATOM 689 O O . LEU A 1 91 ? 3.454 -1.694 -4.594 1.00 73.56 91 LEU A O 1
ATOM 693 N N . THR A 1 92 ? 1.785 -0.871 -5.848 1.00 77.88 92 THR A N 1
ATOM 694 C CA . THR A 1 92 ? 2.459 -1.047 -7.141 1.00 77.88 92 THR A CA 1
ATOM 695 C C . THR A 1 92 ? 3.769 -0.274 -7.237 1.00 77.88 92 THR A C 1
ATOM 697 O O . THR A 1 92 ? 4.688 -0.710 -7.925 1.00 77.88 92 THR A O 1
ATOM 700 N N . SER A 1 93 ? 3.932 0.802 -6.462 1.00 75.69 93 SER A N 1
ATOM 701 C CA . SER A 1 93 ? 5.205 1.534 -6.382 1.00 75.69 93 SER A CA 1
ATOM 702 C C . SER A 1 93 ? 6.321 0.748 -5.676 1.00 75.69 93 SER A C 1
ATOM 704 O O . SER A 1 93 ? 7.495 1.071 -5.844 1.00 75.69 93 SER A O 1
ATOM 706 N N . LEU A 1 94 ? 5.975 -0.283 -4.897 1.00 76.25 94 LEU A N 1
ATOM 707 C CA . LEU A 1 94 ? 6.921 -1.221 -4.276 1.00 76.25 94 LEU A CA 1
ATOM 708 C C . LEU A 1 94 ? 7.121 -2.493 -5.106 1.00 76.25 94 LEU A C 1
ATOM 710 O O . LEU A 1 94 ? 7.902 -3.354 -4.713 1.00 76.25 94 LEU A O 1
ATOM 714 N N . GLY A 1 95 ? 6.445 -2.601 -6.253 1.00 80.56 95 GLY A N 1
ATOM 715 C CA . GLY A 1 95 ? 6.470 -3.790 -7.098 1.00 80.56 95 GLY A CA 1
ATOM 716 C C . GLY A 1 95 ? 5.423 -4.843 -6.737 1.00 80.56 95 GLY A C 1
ATOM 717 O O . GLY A 1 95 ? 5.480 -5.930 -7.297 1.00 80.56 95 GLY A O 1
ATOM 718 N N . PHE A 1 96 ? 4.471 -4.530 -5.851 1.00 80.88 96 PHE A N 1
ATOM 719 C CA . PHE A 1 96 ? 3.360 -5.425 -5.525 1.00 80.88 96 PHE A CA 1
ATOM 720 C C . PHE A 1 96 ? 2.139 -5.166 -6.407 1.00 80.88 96 PHE A C 1
ATOM 722 O O . PHE A 1 96 ? 1.773 -4.028 -6.710 1.00 80.88 96 PHE A O 1
ATOM 729 N N . THR A 1 97 ? 1.454 -6.232 -6.777 1.00 85.06 97 THR A N 1
ATOM 730 C CA . THR A 1 97 ? 0.151 -6.164 -7.434 1.00 85.06 97 THR A CA 1
ATOM 731 C C . THR A 1 97 ? -0.964 -5.899 -6.420 1.00 85.06 97 THR A C 1
ATOM 733 O O . THR A 1 97 ? -0.817 -6.113 -5.213 1.00 85.06 97 THR A O 1
ATOM 736 N N . SER A 1 98 ? -2.110 -5.425 -6.907 1.00 82.19 98 SER A N 1
ATOM 737 C CA . SER A 1 98 ? -3.317 -5.280 -6.087 1.00 82.19 98 SER A CA 1
ATOM 738 C C . SER A 1 98 ? -3.743 -6.608 -5.460 1.00 82.19 98 SER A C 1
ATOM 740 O O . SER A 1 98 ? -4.111 -6.653 -4.290 1.00 82.19 98 SER A O 1
ATOM 742 N N . GLU A 1 99 ? -3.657 -7.687 -6.232 1.00 87.44 99 GLU A N 1
ATOM 743 C CA . GLU A 1 99 ? -4.021 -9.049 -5.866 1.00 87.44 99 GLU A CA 1
ATOM 744 C C . GLU A 1 99 ? -3.163 -9.561 -4.706 1.00 87.44 99 GLU A C 1
ATOM 746 O O . GLU A 1 99 ? -3.702 -10.059 -3.719 1.00 87.44 99 GLU A O 1
ATOM 751 N N . GLU A 1 100 ? -1.843 -9.372 -4.776 1.00 86.50 100 GLU A N 1
ATOM 752 C CA . GLU A 1 100 ? -0.922 -9.721 -3.687 1.00 86.50 100 GLU A CA 1
ATOM 753 C C . GLU A 1 100 ? -1.253 -8.955 -2.400 1.00 86.50 100 GLU A C 1
ATOM 755 O O . GLU A 1 100 ? -1.258 -9.540 -1.318 1.00 86.50 100 GLU A O 1
ATOM 760 N N . GLY A 1 101 ? -1.619 -7.673 -2.508 1.00 85.12 101 GLY A N 1
ATOM 761 C CA . GLY A 1 101 ? -2.073 -6.876 -1.366 1.00 85.12 101 GLY A CA 1
ATOM 762 C C . GLY A 1 101 ? -3.314 -7.457 -0.677 1.00 85.12 101 GLY A C 1
ATOM 763 O O . GLY A 1 101 ? -3.373 -7.502 0.553 1.00 85.12 101 GLY A O 1
ATOM 764 N N . TYR A 1 102 ? -4.287 -7.956 -1.445 1.00 86.69 102 TYR A N 1
ATOM 765 C CA . TYR A 1 102 ? -5.479 -8.608 -0.891 1.00 86.69 102 TYR A CA 1
ATOM 766 C C . TYR A 1 102 ? -5.170 -9.958 -0.234 1.00 86.69 102 TYR A C 1
ATOM 768 O O . TYR A 1 102 ? -5.779 -10.291 0.784 1.00 86.69 102 TYR A O 1
ATOM 776 N N . VAL A 1 103 ? -4.214 -10.720 -0.769 1.00 90.62 103 VAL A N 1
ATOM 777 C CA . VAL A 1 103 ? -3.761 -11.981 -0.157 1.00 90.62 103 VAL A CA 1
ATOM 778 C C . VAL A 1 103 ? -3.115 -11.719 1.204 1.00 90.62 103 VAL A C 1
ATOM 780 O O . VAL A 1 103 ? -3.481 -12.362 2.189 1.00 90.62 103 VAL A O 1
ATOM 783 N N . LEU A 1 104 ? -2.212 -10.738 1.281 1.00 90.06 104 LEU A N 1
ATOM 784 C CA . LEU A 1 104 ? -1.562 -10.341 2.534 1.00 90.06 104 LEU A CA 1
ATOM 785 C C . LEU A 1 104 ? -2.586 -9.850 3.567 1.00 90.06 104 LEU A C 1
ATOM 787 O O . LEU A 1 104 ? -2.522 -10.230 4.735 1.00 90.06 104 LEU A O 1
ATOM 791 N N . GLN A 1 105 ? -3.573 -9.062 3.130 1.00 89.69 105 GLN A N 1
ATOM 792 C CA . GLN A 1 105 ? -4.667 -8.615 3.989 1.00 89.69 105 GLN A CA 1
ATOM 793 C C . GLN A 1 105 ? -5.466 -9.791 4.557 1.00 89.69 105 GLN A C 1
ATOM 795 O O . GLN A 1 105 ? -5.734 -9.828 5.756 1.00 89.69 105 GLN A O 1
ATOM 800 N N . GLY A 1 106 ? -5.823 -10.758 3.708 1.00 89.44 106 GLY A N 1
ATOM 801 C CA . GLY A 1 106 ? -6.555 -11.952 4.125 1.00 89.44 106 GLY A CA 1
ATOM 802 C C . GLY A 1 106 ? -5.782 -12.780 5.152 1.00 89.44 106 GLY A C 1
ATOM 803 O O . GLY A 1 106 ? -6.362 -13.223 6.143 1.00 89.44 106 GLY A O 1
ATOM 804 N N . TYR A 1 107 ? -4.469 -12.932 4.962 1.00 91.25 107 TYR A N 1
ATOM 805 C CA . TYR A 1 107 ? -3.603 -13.583 5.943 1.00 91.25 107 TYR A CA 1
ATOM 806 C C . TYR A 1 107 ? -3.603 -12.832 7.284 1.00 91.25 107 TYR A C 1
ATOM 808 O O . TYR A 1 107 ? -3.822 -13.434 8.334 1.00 91.25 107 TYR A O 1
ATOM 816 N N . CYS A 1 108 ? -3.410 -11.514 7.259 1.00 91.75 108 CYS A N 1
ATOM 817 C CA . CYS A 1 108 ? -3.351 -10.696 8.467 1.00 91.75 108 CYS A CA 1
ATOM 818 C C . CYS A 1 108 ? -4.672 -10.688 9.245 1.00 91.75 108 CYS A C 1
ATOM 820 O O . CYS A 1 108 ? -4.670 -10.760 10.475 1.00 91.75 108 CYS A O 1
ATOM 822 N N . ASP A 1 109 ? -5.805 -10.668 8.541 1.00 90.88 109 ASP A N 1
ATOM 823 C CA . ASP A 1 109 ? -7.123 -10.760 9.164 1.00 90.88 109 ASP A CA 1
ATOM 824 C C . ASP A 1 109 ? -7.327 -12.129 9.829 1.00 90.88 109 ASP A C 1
ATOM 826 O O . ASP A 1 109 ? -7.767 -12.187 10.979 1.00 90.88 109 ASP A O 1
ATOM 830 N N . ALA A 1 110 ? -6.918 -13.220 9.173 1.00 87.56 110 ALA A N 1
ATOM 831 C CA . ALA A 1 110 ? -6.963 -14.562 9.752 1.00 87.56 110 ALA A CA 1
ATOM 832 C C . ALA A 1 110 ? -6.020 -14.723 10.958 1.00 87.56 110 ALA A C 1
ATOM 834 O O . ALA A 1 110 ? -6.404 -15.336 11.952 1.00 87.56 110 ALA A O 1
ATOM 835 N N . SER A 1 111 ? -4.821 -14.134 10.911 1.00 83.00 111 SER A N 1
ATOM 836 C CA . SER A 1 111 ? -3.863 -14.156 12.025 1.00 83.00 111 SER A CA 1
ATOM 837 C C . SER A 1 111 ? -4.337 -13.348 13.237 1.00 83.00 111 SER A C 1
ATOM 839 O O . SER A 1 111 ? -3.887 -13.604 14.353 1.00 83.00 111 SER A O 1
ATOM 841 N N . SER A 1 112 ? -5.214 -12.363 13.032 1.00 80.44 112 SER A N 1
ATOM 842 C CA . SER A 1 112 ? -5.792 -11.547 14.106 1.00 80.44 112 SER A CA 1
ATOM 843 C C . SER A 1 112 ? -7.052 -12.158 14.729 1.00 80.44 112 SER A C 1
ATOM 845 O O . SER A 1 112 ? -7.500 -11.710 15.788 1.00 80.44 112 SER A O 1
ATOM 847 N N . ALA A 1 113 ? -7.639 -13.166 14.078 1.00 77.25 113 ALA A N 1
ATOM 848 C CA . ALA A 1 113 ? -8.863 -13.793 14.541 1.00 77.25 113 ALA A CA 1
ATOM 849 C C . ALA A 1 113 ? -8.611 -14.614 15.821 1.00 77.25 113 ALA A C 1
ATOM 851 O O . ALA A 1 113 ? -7.586 -15.292 15.935 1.00 77.25 113 ALA A O 1
ATOM 852 N N . PRO A 1 114 ? -9.553 -14.611 16.784 1.00 72.19 114 PRO A N 1
ATOM 853 C CA . PRO A 1 114 ? -9.510 -15.551 17.894 1.00 72.19 114 PRO A CA 1
ATOM 854 C C . PRO A 1 114 ? -9.442 -16.987 17.358 1.00 72.19 114 PRO A C 1
ATOM 856 O O . PRO A 1 114 ? -10.124 -17.285 16.370 1.00 72.19 114 PRO A O 1
ATOM 859 N N . PRO A 1 115 ? -8.672 -17.891 17.995 1.00 66.81 115 PRO A N 1
ATOM 860 C CA . PRO A 1 115 ? -8.648 -19.284 17.583 1.00 66.81 115 PRO A CA 1
ATOM 861 C C . PRO A 1 115 ? -10.078 -19.824 17.587 1.00 66.81 115 PRO A C 1
ATOM 863 O O . PRO A 1 115 ? -10.798 -19.706 18.583 1.00 66.81 115 PRO A O 1
ATOM 866 N N . LEU A 1 116 ? -10.499 -20.380 16.448 1.00 67.62 116 LEU A N 1
ATOM 867 C CA . LEU A 1 116 ? -11.803 -21.018 16.342 1.00 67.62 116 LEU A CA 1
ATOM 868 C C . LEU A 1 116 ? -11.900 -22.111 17.416 1.00 67.62 116 LEU A C 1
ATOM 870 O O . LEU A 1 116 ? -10.912 -22.816 17.652 1.00 67.62 116 LEU A O 1
ATOM 874 N N . PRO A 1 117 ? -13.064 -22.285 18.068 1.00 66.06 117 PRO A N 1
ATOM 875 C CA . PRO A 1 117 ? -13.268 -23.436 18.928 1.00 66.06 117 PRO A CA 1
ATOM 876 C C . PRO A 1 117 ? -13.013 -24.687 18.086 1.00 66.06 117 PRO A C 1
ATOM 878 O O . PRO A 1 117 ? -13.659 -24.888 17.057 1.00 66.06 117 PRO A O 1
ATOM 881 N N . VAL A 1 118 ? -12.028 -25.491 18.493 1.00 59.69 118 VAL A N 1
ATOM 882 C CA . VAL A 1 118 ? -11.730 -26.781 17.869 1.00 59.69 118 VAL A CA 1
ATOM 883 C C . VAL A 1 118 ? -13.008 -27.604 17.947 1.00 59.69 118 VAL A C 1
ATOM 885 O O . VAL A 1 118 ? -13.382 -28.085 19.015 1.00 59.69 118 VAL A O 1
ATOM 888 N N . VAL A 1 119 ? -13.712 -27.734 16.824 1.00 62.75 119 VAL A N 1
ATOM 889 C CA . VAL A 1 119 ? -14.789 -28.709 16.703 1.00 62.75 119 VAL A CA 1
ATOM 890 C C . VAL A 1 119 ? -14.086 -30.050 16.591 1.00 62.75 119 VAL A C 1
ATOM 892 O O . VAL A 1 119 ? -13.700 -30.483 15.507 1.00 62.75 119 VAL A O 1
ATOM 895 N N . THR A 1 120 ? -13.833 -30.676 17.738 1.00 56.47 120 THR A N 1
ATOM 896 C CA . THR A 1 120 ? -13.439 -32.079 17.805 1.00 56.47 120 THR A CA 1
ATOM 897 C C . THR A 1 120 ? -14.457 -32.852 16.966 1.00 56.47 120 THR A C 1
ATOM 899 O O . THR A 1 120 ? -15.655 -32.682 17.216 1.00 56.47 120 THR A O 1
ATOM 902 N N . PRO A 1 121 ? -14.052 -33.659 15.968 1.00 56.47 121 PRO A N 1
ATOM 903 C CA . PRO A 1 121 ? -14.998 -34.505 15.263 1.00 56.47 121 PRO A CA 1
ATOM 904 C C . PRO A 1 121 ? -15.584 -35.462 16.299 1.00 56.47 121 PRO A C 1
ATOM 906 O O . PRO A 1 121 ? -14.919 -36.403 16.733 1.00 56.47 121 PRO A O 1
ATOM 909 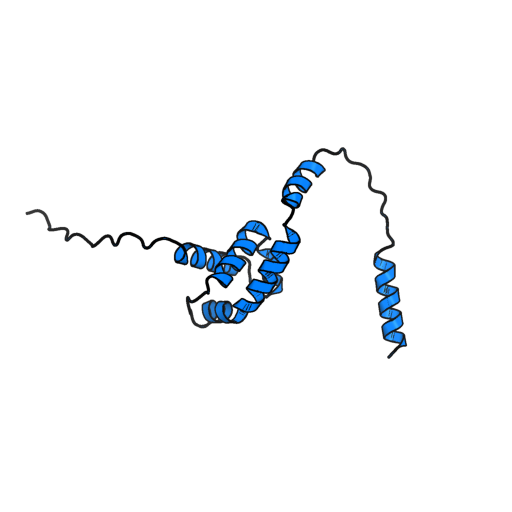N N . LEU A 1 122 ? -16.798 -35.176 16.773 1.00 51.75 122 LEU A N 1
ATOM 910 C CA . LEU A 1 122 ? -17.563 -36.145 17.535 1.00 51.75 122 LEU A CA 1
ATOM 911 C C . LEU A 1 122 ? -17.738 -37.342 16.610 1.00 51.75 122 LEU A C 1
ATOM 913 O O . LEU A 1 122 ? -18.292 -37.212 15.519 1.00 51.75 122 LEU A O 1
ATOM 917 N N . LEU A 1 123 ? -17.185 -38.471 17.049 1.00 55.00 123 LEU A N 1
ATOM 918 C CA . LEU A 1 123 ? -17.409 -39.794 16.494 1.00 55.00 123 LEU A CA 1
ATOM 919 C C . LEU A 1 123 ? -18.892 -39.921 16.135 1.00 55.00 123 LEU A C 1
ATOM 921 O O . LEU A 1 123 ? -19.746 -39.995 17.017 1.00 55.00 123 LEU A O 1
ATOM 925 N N . VAL A 1 124 ? -19.198 -39.902 14.839 1.00 58.53 124 VAL A N 1
ATOM 926 C CA . VAL A 1 124 ? -20.502 -40.339 14.352 1.00 58.53 124 VAL A CA 1
ATOM 927 C C . VAL A 1 124 ? -20.486 -41.852 14.497 1.00 58.53 124 VAL A C 1
ATOM 929 O O . VAL A 1 124 ? -19.937 -42.563 13.656 1.00 58.53 124 VAL A O 1
ATOM 932 N N . GLU A 1 125 ? -21.006 -42.338 15.620 1.00 57.97 125 GLU A N 1
ATOM 933 C CA . GLU A 1 125 ? -21.354 -43.745 15.761 1.00 57.97 125 GLU A CA 1
ATOM 934 C C . GLU A 1 125 ? -22.482 -44.052 14.755 1.00 57.97 125 GLU A C 1
ATOM 936 O O . GLU A 1 125 ? -23.458 -43.294 14.684 1.00 57.97 125 GLU A O 1
ATOM 941 N N . PRO A 1 126 ? -22.341 -45.090 13.913 1.00 60.38 126 PRO A N 1
ATOM 942 C CA . PRO A 1 126 ? -23.349 -45.425 12.916 1.00 60.38 126 PRO A CA 1
ATOM 943 C C . PRO A 1 126 ? -24.587 -46.029 13.601 1.00 60.38 126 PRO A C 1
ATOM 945 O O . PRO A 1 126 ? -24.433 -46.833 14.522 1.00 60.38 126 PRO A O 1
ATOM 948 N N . PRO A 1 127 ? -25.814 -45.676 13.173 1.00 64.12 127 PRO A N 1
ATOM 949 C CA . PRO A 1 127 ? -27.019 -46.261 13.742 1.00 64.12 127 PRO A CA 1
ATOM 950 C C . PRO A 1 127 ? -27.159 -47.738 13.333 1.00 64.12 127 PRO A C 1
ATOM 952 O O . PRO A 1 127 ? -26.851 -48.105 12.198 1.00 64.12 127 PRO A O 1
ATOM 955 N N . VAL A 1 128 ? -27.603 -48.526 14.318 1.00 60.34 128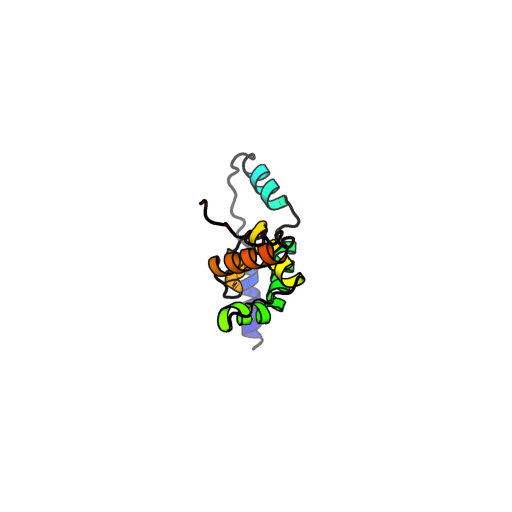 VAL A N 1
ATOM 956 C CA . VAL A 1 128 ? -27.766 -49.994 14.389 1.00 60.34 128 VAL A CA 1
ATOM 957 C C . VAL A 1 128 ? -28.585 -50.592 13.247 1.00 60.34 128 VAL A C 1
ATOM 959 O O . VAL A 1 128 ? -29.640 -50.007 12.913 1.00 60.34 128 VAL A O 1
#

pLDDT: mean 74.8, std 14.04, range [46.12, 92.25]

Foldseek 3Di:
DVVVVVVVVVVVVVVVPDPDDDDDDDPDVCVVVCVLVCVPCAVVLLVVLVVQLVVCPVVLCCCVPVVDLDDDLSNLVSLVCCLPGPNLVSCVVVVDDSVSSVVSNVSSVVVPDDPDPPPDPDPPDDDD

InterPro domains:
  IPR008502 Prolamin-like domain [PF05617] (45-109)
  IPR044711 Egg cell-secreted protein 1.1-1.5 [PTHR35293] (6-113)

Sequence (128 aa):
MALNKLVLLLSISWIMGTASTARELPMKLGNDLTARLDGGGGMMECWNAFVELRSCTNEIVLFFVNGDTHLGPDCCRAIGIITRQCWPSMLTSLGFTSEEGYVLQGYCDASSAPPLPVVTPLLVEPPV

Organism: Tetracentron sinense (NCBI:txid13715)

Secondary structure (DSSP, 8-state):
-HHHHHHHHHHHHHTT----------TTHHHHHHHHHTT-S-HHHHHHHHHHHHHTHHHHHHHHHH------HHHHHHHHHIIIII-GGGGGGGT--HHHHHHHHHHHHHHHSPPPP-------PPP-

Radius of gyration: 24.17 Å; chains: 1; bounding box: 56×80×35 Å